Protein AF-A0A480A4M4-F1 (afdb_monomer_lite)

pLDDT: mean 77.3, std 14.17, range [52.03, 96.62]

Sequence (48 aa):
MYRRNKIAHEADIDPTFGLGNRWPIDELMVGDAVDFIEPVVESIHQIL

Structure (mmCIF, N/CA/C/O backbone):
data_AF-A0A480A4M4-F1
#
_entry.id   AF-A0A480A4M4-F1
#
loop_
_atom_site.group_PDB
_atom_site.id
_atom_site.type_symbol
_atom_site.label_atom_id
_atom_site.label_alt_id
_atom_site.label_comp_id
_atom_site.label_asym_id
_atom_site.label_entity_id
_atom_site.label_seq_id
_atom_site.pdbx_PDB_ins_code
_atom_site.Cartn_x
_atom_site.Cartn_y
_atom_site.Cartn_z
_atom_site.occupancy
_atom_site.B_iso_or_equiv
_atom_site.auth_seq_id
_atom_site.auth_comp_id
_atom_site.auth_asym_id
_atom_site.auth_atom_id
_atom_site.pdbx_PDB_model_num
ATOM 1 N N . MET A 1 1 ? 16.818 14.133 8.362 1.00 57.62 1 MET A N 1
ATOM 2 C CA . MET A 1 1 ? 16.013 14.170 7.116 1.00 57.62 1 MET A CA 1
ATOM 3 C C . MET A 1 1 ? 16.623 13.325 5.998 1.00 57.62 1 MET A C 1
ATOM 5 O O . MET A 1 1 ? 15.902 12.519 5.434 1.00 57.62 1 MET A O 1
ATOM 9 N N . TYR A 1 2 ? 17.937 13.406 5.752 1.00 58.09 2 TYR A N 1
ATOM 10 C CA . TYR A 1 2 ? 18.638 12.667 4.684 1.00 58.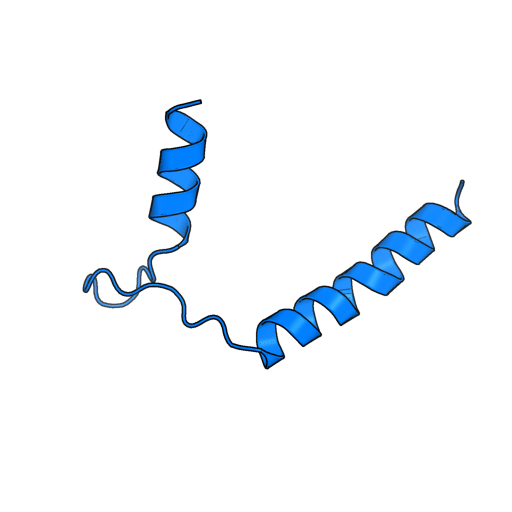09 2 TYR A CA 1
ATOM 11 C C . TYR A 1 2 ? 18.357 11.149 4.625 1.00 58.09 2 TYR A C 1
ATOM 13 O O . TYR A 1 2 ? 18.110 10.596 3.560 1.00 58.09 2 TYR A O 1
ATOM 21 N N . ARG A 1 3 ? 18.310 10.479 5.784 1.00 68.06 3 ARG A N 1
ATOM 22 C CA . ARG A 1 3 ? 18.097 9.026 5.863 1.00 68.06 3 ARG A CA 1
ATOM 23 C C . ARG A 1 3 ? 16.696 8.569 5.421 1.00 68.06 3 ARG A C 1
ATOM 25 O O . ARG A 1 3 ? 16.589 7.512 4.821 1.00 68.06 3 ARG A O 1
ATOM 32 N N . ARG A 1 4 ? 15.637 9.352 5.679 1.00 60.62 4 ARG A N 1
ATOM 33 C CA . ARG A 1 4 ? 14.258 8.994 5.277 1.00 60.62 4 ARG A CA 1
ATOM 34 C C . ARG A 1 4 ? 14.050 9.122 3.767 1.00 60.62 4 ARG A C 1
ATOM 36 O O . ARG A 1 4 ? 13.466 8.231 3.171 1.00 60.62 4 ARG A O 1
ATOM 43 N N . ASN A 1 5 ? 14.596 10.176 3.160 1.00 63.03 5 ASN A N 1
ATOM 44 C CA . ASN A 1 5 ? 14.503 10.380 1.711 1.00 63.03 5 ASN A CA 1
ATOM 45 C C . ASN A 1 5 ? 15.268 9.302 0.937 1.00 63.03 5 ASN A C 1
ATOM 47 O O . ASN A 1 5 ? 14.801 8.847 -0.099 1.00 63.03 5 ASN A O 1
ATOM 51 N N . LYS A 1 6 ? 16.420 8.872 1.468 1.00 69.81 6 LYS A N 1
ATOM 52 C CA . LYS A 1 6 ? 17.198 7.779 0.885 1.00 69.81 6 LYS A CA 1
ATOM 53 C C . LYS A 1 6 ? 16.436 6.447 0.926 1.00 69.81 6 LYS A C 1
ATOM 55 O O . LYS A 1 6 ? 16.351 5.789 -0.096 1.00 69.81 6 LYS A O 1
ATOM 60 N N . ILE A 1 7 ? 15.816 6.112 2.062 1.00 66.56 7 ILE A N 1
ATOM 61 C CA . ILE A 1 7 ? 15.007 4.889 2.204 1.00 66.56 7 ILE A CA 1
ATOM 62 C C . ILE A 1 7 ? 13.791 4.908 1.271 1.00 66.56 7 ILE A C 1
ATOM 64 O O . ILE A 1 7 ? 13.521 3.902 0.633 1.00 66.56 7 ILE A O 1
ATOM 68 N N . ALA A 1 8 ? 13.081 6.035 1.163 1.00 64.75 8 ALA A N 1
ATOM 69 C CA . ALA A 1 8 ? 11.947 6.154 0.243 1.00 64.75 8 ALA A CA 1
ATOM 70 C C . ALA A 1 8 ? 12.381 5.938 -1.217 1.00 64.75 8 ALA A C 1
ATOM 72 O O . ALA A 1 8 ? 11.756 5.181 -1.946 1.00 64.75 8 ALA A O 1
ATOM 73 N N . HIS A 1 9 ? 13.505 6.537 -1.615 1.00 69.00 9 HIS A N 1
ATOM 74 C CA . HIS A 1 9 ? 14.037 6.378 -2.964 1.00 69.00 9 HIS A CA 1
ATOM 75 C C . HIS A 1 9 ? 14.505 4.947 -3.268 1.00 69.00 9 HIS A C 1
ATOM 77 O O . HIS A 1 9 ? 14.302 4.463 -4.374 1.00 69.00 9 HIS A O 1
ATOM 83 N N . GLU A 1 10 ? 15.131 4.278 -2.298 1.00 66.69 10 GLU A N 1
ATOM 84 C CA . GLU A 1 10 ? 15.578 2.886 -2.427 1.00 66.69 10 GLU A CA 1
ATOM 85 C C . GLU A 1 10 ? 14.405 1.895 -2.417 1.00 66.69 10 GLU A C 1
ATOM 87 O O . GLU A 1 10 ? 14.464 0.885 -3.110 1.00 66.69 10 GLU A O 1
ATOM 92 N N . ALA A 1 11 ? 13.336 2.183 -1.668 1.00 66.88 11 ALA A N 1
ATOM 93 C CA . ALA A 1 11 ? 12.137 1.347 -1.599 1.00 66.88 11 ALA A CA 1
ATOM 94 C C . ALA A 1 11 ? 11.278 1.418 -2.872 1.00 66.88 11 ALA A C 1
ATOM 96 O O . ALA A 1 11 ? 10.618 0.440 -3.213 1.00 66.88 11 ALA A O 1
ATOM 97 N N . ASP A 1 12 ? 11.314 2.546 -3.587 1.00 66.00 12 ASP A N 1
ATOM 98 C CA . ASP A 1 12 ? 10.602 2.724 -4.858 1.00 66.00 12 ASP A CA 1
ATOM 99 C C . ASP A 1 12 ? 11.181 1.871 -5.999 1.00 66.00 12 ASP A C 1
ATOM 101 O O . ASP A 1 12 ? 10.534 1.742 -7.038 1.00 66.00 12 ASP A O 1
ATOM 105 N N . ILE A 1 13 ? 12.385 1.312 -5.840 1.00 70.38 13 ILE A N 1
ATOM 106 C CA . ILE A 1 13 ? 13.075 0.515 -6.859 1.00 70.38 13 ILE A CA 1
ATOM 107 C C . ILE A 1 13 ? 12.657 -0.954 -6.732 1.00 70.38 13 ILE A C 1
ATOM 109 O O . ILE A 1 13 ? 12.771 -1.553 -5.662 1.00 70.38 13 ILE A O 1
ATOM 113 N N . ASP A 1 14 ? 12.224 -1.546 -7.844 1.00 68.56 14 ASP A N 1
ATOM 114 C CA . ASP A 1 14 ? 12.021 -2.986 -7.968 1.00 68.56 14 ASP A CA 1
ATOM 115 C C . ASP A 1 14 ? 13.393 -3.687 -7.856 1.00 68.56 14 ASP A C 1
ATOM 117 O O . ASP A 1 14 ? 14.275 -3.469 -8.699 1.00 68.56 14 ASP A O 1
ATOM 121 N N . PRO A 1 15 ? 13.624 -4.514 -6.816 1.00 67.62 15 PRO A N 1
ATOM 122 C CA . PRO A 1 15 ? 14.886 -5.227 -6.635 1.00 67.62 15 PRO A CA 1
ATOM 123 C C . PRO A 1 15 ? 15.077 -6.343 -7.674 1.00 67.62 15 PRO A C 1
ATOM 125 O O . PRO A 1 15 ? 16.160 -6.928 -7.768 1.00 67.62 15 PRO A O 1
ATOM 128 N N . THR A 1 16 ? 14.047 -6.653 -8.459 1.00 69.06 16 THR A N 1
ATOM 129 C CA . THR A 1 16 ? 14.071 -7.687 -9.483 1.00 69.06 16 THR A CA 1
ATOM 130 C C . THR A 1 16 ? 14.784 -7.161 -10.733 1.00 69.06 16 THR A C 1
ATOM 132 O O . THR A 1 16 ? 14.514 -6.080 -11.247 1.00 69.06 16 THR A O 1
ATOM 135 N N . PHE A 1 17 ? 15.748 -7.940 -11.226 1.00 55.84 17 PHE A N 1
ATOM 136 C CA . PHE A 1 17 ? 16.579 -7.674 -12.412 1.00 55.84 17 PHE A CA 1
ATOM 137 C C . PHE A 1 17 ? 17.631 -6.554 -12.347 1.00 55.84 17 PHE A C 1
ATOM 139 O O . PHE A 1 17 ? 18.398 -6.433 -13.298 1.00 55.84 17 PHE A O 1
ATOM 146 N N . GLY A 1 18 ? 17.775 -5.791 -11.258 1.00 57.50 18 GLY A N 1
ATOM 147 C CA . GLY A 1 18 ? 18.893 -4.836 -11.117 1.00 57.50 18 GLY A CA 1
ATOM 148 C C . GLY A 1 18 ? 18.913 -3.712 -12.167 1.00 57.50 18 GLY A C 1
ATOM 149 O O . GLY A 1 18 ? 19.940 -3.066 -12.363 1.00 57.50 18 GLY A O 1
ATOM 150 N N . LEU A 1 19 ? 17.783 -3.481 -12.844 1.00 62.25 19 LEU A N 1
ATOM 151 C CA . LEU A 1 19 ? 17.634 -2.503 -13.926 1.00 62.25 19 LEU A CA 1
ATOM 152 C C . LEU A 1 19 ? 17.157 -1.124 -13.438 1.00 62.25 19 LEU A C 1
ATOM 154 O O . LEU A 1 19 ? 16.986 -0.221 -14.250 1.00 62.25 19 LEU A O 1
ATOM 158 N N . GLY A 1 20 ? 16.974 -0.933 -12.125 1.00 61.03 20 GLY A N 1
ATOM 159 C CA . GLY A 1 20 ? 16.593 0.364 -11.553 1.00 61.03 20 GLY A CA 1
ATOM 160 C C . GLY A 1 20 ? 15.174 0.815 -11.916 1.00 61.03 20 GLY A C 1
ATOM 161 O O . GLY A 1 20 ? 14.873 2.006 -11.846 1.00 61.03 20 GLY A O 1
ATOM 162 N N . ASN A 1 21 ? 14.311 -0.119 -12.321 1.00 69.06 21 ASN A N 1
ATOM 163 C CA . ASN A 1 21 ? 12.909 0.175 -12.588 1.00 69.06 21 ASN A CA 1
ATOM 164 C C . ASN A 1 21 ? 12.184 0.462 -11.274 1.00 69.06 21 ASN A C 1
ATOM 166 O O . ASN A 1 21 ? 12.502 -0.128 -10.245 1.00 69.06 21 ASN A O 1
ATOM 170 N N . ARG A 1 22 ? 11.216 1.377 -11.307 1.00 75.00 22 ARG A N 1
ATOM 171 C CA . ARG A 1 22 ? 10.337 1.602 -10.159 1.00 75.00 22 ARG A CA 1
ATOM 172 C C . ARG A 1 22 ? 9.240 0.547 -10.123 1.00 75.00 22 ARG A C 1
ATOM 174 O O . ARG A 1 22 ? 8.882 0.019 -11.176 1.00 75.00 22 ARG A O 1
ATOM 181 N N . TRP A 1 23 ? 8.678 0.297 -8.945 1.00 73.81 23 TRP A N 1
ATOM 182 C CA . TRP A 1 23 ? 7.466 -0.510 -8.838 1.00 73.81 23 TRP A CA 1
ATOM 183 C C . TRP A 1 23 ? 6.362 0.075 -9.732 1.00 73.81 23 TRP A C 1
ATOM 185 O O . TRP A 1 23 ? 6.111 1.284 -9.673 1.00 73.81 23 TRP A O 1
ATOM 195 N N . PRO A 1 24 ? 5.713 -0.741 -10.579 1.00 77.31 24 PRO A N 1
ATOM 196 C CA . PRO A 1 24 ? 4.544 -0.296 -11.313 1.00 77.31 24 PRO A CA 1
ATOM 197 C C . PRO A 1 24 ? 3.413 -0.096 -10.302 1.00 77.31 24 PRO A C 1
ATOM 199 O O . PRO A 1 24 ? 2.915 -1.060 -9.735 1.00 77.31 24 PRO A O 1
ATOM 202 N N . ILE A 1 25 ? 3.058 1.160 -10.038 1.00 81.00 25 ILE A N 1
ATOM 203 C CA . ILE A 1 25 ? 1.875 1.514 -9.252 1.00 81.00 25 ILE 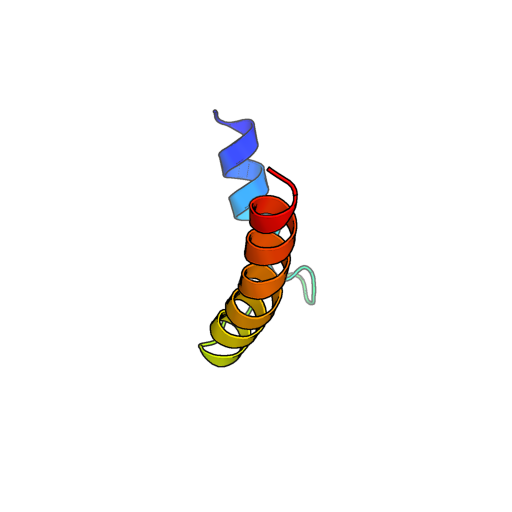A CA 1
ATOM 204 C C . ILE A 1 25 ? 0.803 1.916 -10.254 1.00 81.00 25 ILE A C 1
ATOM 206 O O . ILE A 1 25 ? 0.986 2.885 -10.995 1.00 81.00 25 ILE A O 1
ATOM 210 N N . ASP A 1 26 ? -0.289 1.165 -10.287 1.00 86.75 26 ASP A N 1
ATOM 211 C CA . ASP A 1 26 ? -1.456 1.475 -11.103 1.00 86.75 26 ASP A CA 1
ATOM 212 C C . ASP A 1 26 ? -2.645 1.934 -10.243 1.00 86.75 26 ASP A C 1
ATOM 214 O O . ASP A 1 26 ? -2.612 1.903 -9.012 1.00 86.75 26 ASP A O 1
ATOM 218 N N . GLU A 1 27 ? -3.690 2.426 -10.908 1.00 91.81 27 GLU A N 1
ATOM 219 C CA . GLU A 1 27 ? -4.892 2.955 -10.256 1.00 91.81 27 GLU A CA 1
ATOM 220 C C . GLU A 1 27 ? -5.646 1.891 -9.443 1.00 91.81 27 GLU A C 1
ATOM 222 O O . GLU A 1 27 ? -6.224 2.218 -8.408 1.00 91.81 27 GLU A O 1
ATOM 227 N N . LEU A 1 28 ? -5.589 0.619 -9.857 1.00 93.69 28 LEU A N 1
ATOM 228 C CA . LEU A 1 28 ? -6.236 -0.483 -9.142 1.00 93.69 28 LEU A CA 1
ATOM 229 C C . LEU A 1 28 ? -5.533 -0.740 -7.811 1.00 93.69 28 LEU A C 1
ATOM 231 O O . LEU A 1 28 ? -6.191 -0.837 -6.783 1.00 93.69 28 LEU A O 1
ATOM 235 N N . MET A 1 29 ? -4.199 -0.746 -7.802 1.00 91.75 29 MET A N 1
ATOM 236 C CA . MET A 1 29 ? -3.409 -0.909 -6.578 1.00 91.75 29 MET A CA 1
ATOM 237 C C . MET A 1 29 ? -3.648 0.222 -5.572 1.00 91.75 29 MET A C 1
ATOM 239 O O . MET A 1 29 ? -3.591 0.001 -4.362 1.00 91.75 29 MET A O 1
ATOM 243 N N . VAL A 1 30 ? -3.905 1.440 -6.059 1.00 90.12 30 VAL A N 1
ATOM 244 C CA . VAL A 1 30 ? -4.287 2.567 -5.196 1.00 90.12 30 VAL A CA 1
ATOM 245 C C . VAL A 1 30 ? -5.687 2.350 -4.624 1.00 90.12 30 VAL A C 1
ATOM 247 O O . VAL A 1 30 ? -5.869 2.548 -3.425 1.00 90.12 30 VAL A O 1
ATOM 250 N N . GLY A 1 31 ? -6.643 1.915 -5.449 1.00 95.56 31 GLY A N 1
ATOM 251 C CA . GLY A 1 31 ? -7.995 1.559 -5.010 1.00 95.56 31 GLY A CA 1
ATOM 252 C C . GLY A 1 31 ? -7.982 0.487 -3.922 1.00 95.56 31 GLY A C 1
ATOM 253 O O . GLY A 1 31 ? -8.476 0.731 -2.826 1.00 95.56 31 GLY A O 1
ATOM 254 N N . ASP A 1 32 ? -7.294 -0.629 -4.164 1.00 95.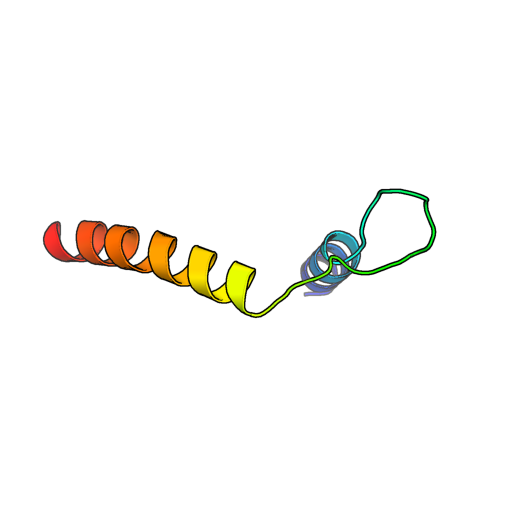06 32 ASP A N 1
ATOM 255 C CA . ASP A 1 32 ? -7.171 -1.742 -3.215 1.00 95.06 32 ASP A CA 1
ATOM 256 C C . ASP A 1 32 ? -6.576 -1.296 -1.867 1.00 95.06 32 ASP A C 1
ATOM 258 O O . ASP A 1 32 ? -6.991 -1.750 -0.797 1.00 95.06 32 ASP A O 1
ATOM 262 N N . ALA A 1 33 ? -5.593 -0.391 -1.897 1.00 94.56 33 ALA A N 1
ATOM 263 C CA . ALA A 1 33 ? -4.986 0.147 -0.685 1.00 94.56 33 ALA A CA 1
ATOM 264 C C . ALA A 1 33 ? -5.957 1.039 0.105 1.00 94.56 33 ALA A C 1
ATOM 266 O O . ALA A 1 33 ? -5.980 0.975 1.336 1.00 94.56 33 ALA A O 1
ATOM 267 N N . 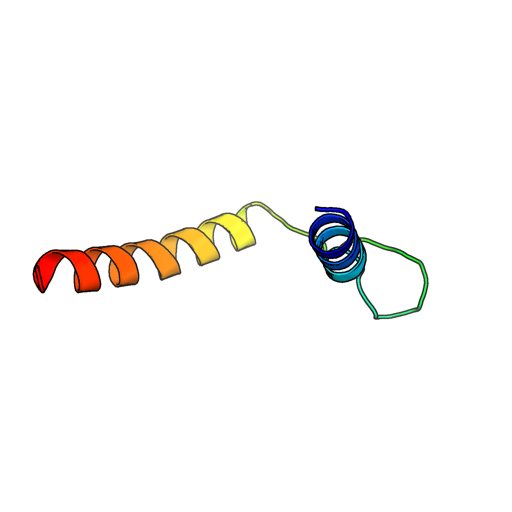VAL A 1 34 ? -6.750 1.865 -0.583 1.00 95.56 34 VAL A N 1
ATOM 268 C CA . VAL A 1 34 ? -7.772 2.717 0.043 1.00 95.56 34 VAL A CA 1
ATOM 269 C C . VAL A 1 34 ? -8.882 1.859 0.645 1.00 95.56 34 VAL A C 1
ATOM 271 O O . VAL A 1 34 ? -9.170 2.016 1.833 1.00 95.56 34 VAL A O 1
ATOM 274 N N . ASP A 1 35 ? -9.403 0.900 -0.120 1.00 96.62 35 ASP A N 1
ATOM 275 C CA . ASP A 1 35 ? -10.464 -0.026 0.295 1.00 96.62 35 ASP A CA 1
ATOM 276 C C . ASP A 1 35 ? -10.062 -0.850 1.526 1.00 96.62 35 ASP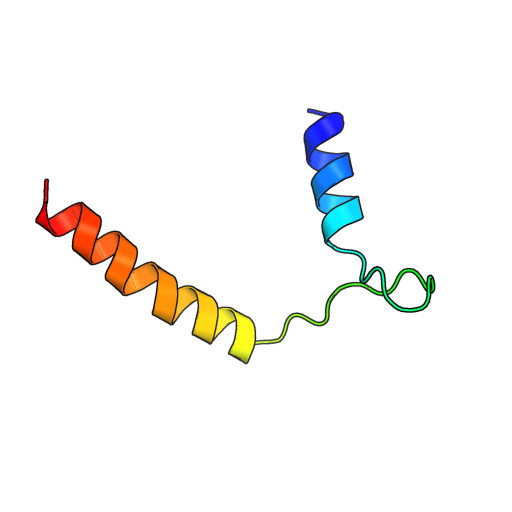 A C 1
ATOM 278 O O . ASP A 1 35 ? -10.896 -1.193 2.364 1.00 96.62 35 ASP A O 1
ATOM 282 N N . PHE A 1 36 ? -8.772 -1.161 1.676 1.00 94.94 36 PHE A N 1
ATOM 283 C CA . PHE A 1 36 ? -8.260 -1.825 2.871 1.00 94.94 36 PHE A CA 1
ATOM 284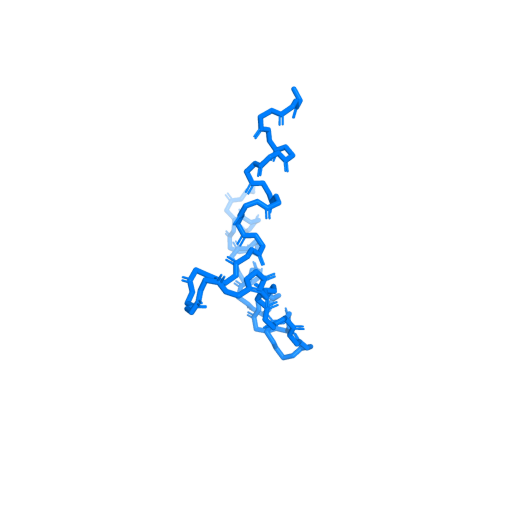 C C . PHE A 1 36 ? -8.128 -0.880 4.074 1.00 94.94 36 PHE A C 1
ATOM 286 O O . PHE A 1 36 ? -8.444 -1.262 5.203 1.00 94.94 36 PHE A O 1
ATOM 293 N N . ILE A 1 37 ? -7.619 0.338 3.869 1.00 96.25 37 ILE A N 1
ATOM 294 C CA . ILE A 1 37 ? -7.333 1.274 4.966 1.00 96.25 37 ILE A CA 1
ATOM 295 C C . ILE A 1 37 ? -8.620 1.862 5.555 1.00 96.25 37 ILE A C 1
ATOM 297 O O . ILE A 1 37 ? -8.688 2.051 6.770 1.00 96.25 37 ILE A O 1
ATOM 301 N N . GLU A 1 38 ? -9.635 2.131 4.736 1.00 95.62 38 GLU A N 1
ATOM 302 C CA . GLU A 1 38 ? -10.911 2.718 5.162 1.00 95.62 38 GLU A CA 1
ATOM 303 C C . GLU A 1 38 ? -11.570 1.963 6.339 1.00 95.62 38 GLU A C 1
ATOM 305 O O . GLU A 1 38 ? -11.706 2.563 7.412 1.00 95.62 38 GLU A O 1
ATOM 310 N N . PRO A 1 39 ? -11.855 0.646 6.261 1.00 93.75 39 PRO A N 1
ATOM 311 C CA . PRO A 1 39 ? -12.469 -0.087 7.370 1.00 93.75 39 PRO A CA 1
ATOM 312 C C . PRO A 1 39 ? -11.556 -0.200 8.600 1.00 93.75 39 PRO A C 1
ATOM 314 O O . PRO A 1 39 ? -12.042 -0.310 9.730 1.00 93.75 39 PRO A O 1
ATOM 317 N N . VAL A 1 40 ? -10.230 -0.162 8.420 1.00 94.12 40 VAL A N 1
ATOM 318 C CA . VAL A 1 40 ? -9.269 -0.151 9.538 1.00 94.12 40 VAL A CA 1
ATOM 319 C C . VAL A 1 40 ? -9.384 1.155 10.318 1.00 94.12 40 VAL A C 1
ATOM 321 O O . VAL A 1 40 ? -9.448 1.138 11.549 1.00 94.12 40 VAL A O 1
ATOM 324 N N . VAL A 1 41 ? -9.437 2.287 9.616 1.00 93.56 41 VAL A N 1
ATOM 325 C CA . VAL A 1 41 ? -9.598 3.610 10.228 1.00 93.56 41 VAL A CA 1
ATOM 326 C C . VAL A 1 41 ? -10.963 3.731 10.898 1.00 93.56 41 VAL A C 1
ATOM 328 O O . VAL A 1 41 ? -11.030 4.182 12.041 1.00 93.56 41 VAL A O 1
ATOM 331 N N . GLU A 1 42 ? -12.031 3.278 10.242 1.00 92.44 42 GLU A N 1
ATOM 332 C CA . GLU A 1 42 ? -13.372 3.245 10.832 1.00 92.44 42 GLU A CA 1
ATOM 333 C C . GLU A 1 42 ? -13.405 2.414 12.117 1.00 92.44 42 GLU A C 1
ATOM 335 O O . GLU A 1 42 ? -13.936 2.864 13.132 1.00 92.44 42 GLU A O 1
ATOM 340 N N . SER A 1 43 ? -12.772 1.239 12.114 1.00 90.69 43 SER A N 1
ATOM 341 C CA . SER A 1 43 ? -12.687 0.369 13.292 1.00 90.69 43 SER A CA 1
ATOM 342 C C . SER A 1 43 ? -11.942 1.028 14.454 1.00 90.69 43 SER A C 1
ATOM 344 O O . SER A 1 43 ? -12.352 0.884 15.602 1.00 90.69 43 SER A O 1
ATOM 346 N N . ILE A 1 44 ? -10.869 1.778 14.182 1.00 90.00 44 ILE A N 1
ATOM 347 C CA . ILE A 1 44 ? -10.159 2.559 15.208 1.00 90.00 44 ILE A CA 1
ATOM 348 C C . ILE A 1 44 ? -11.046 3.697 15.728 1.00 90.00 44 ILE A C 1
ATOM 350 O O . ILE A 1 44 ? -11.066 3.952 16.930 1.00 90.00 44 ILE A O 1
ATOM 354 N N . HIS A 1 45 ? -11.779 4.373 14.840 1.00 83.12 45 HIS A N 1
ATOM 355 C CA . HIS A 1 45 ? -12.636 5.497 15.205 1.00 83.12 45 HIS A CA 1
ATOM 356 C C . HIS A 1 45 ? -13.837 5.077 16.062 1.00 83.12 45 HIS A C 1
ATOM 358 O O . HIS A 1 45 ? -14.158 5.781 17.006 1.00 83.12 45 HIS A O 1
ATOM 364 N N . GLN A 1 46 ? -14.457 3.922 15.797 1.00 71.44 46 GLN A N 1
ATOM 365 C CA . GLN A 1 46 ? -15.585 3.397 16.588 1.00 71.44 46 GLN A CA 1
ATOM 366 C C . GLN A 1 46 ? -15.201 2.960 18.014 1.00 71.44 46 GLN A C 1
ATOM 368 O O . GLN A 1 46 ? -16.077 2.752 18.852 1.00 71.44 46 GLN A O 1
ATOM 373 N N . ILE A 1 47 ? -13.907 2.775 18.291 1.00 65.44 47 ILE A N 1
ATOM 374 C CA . ILE A 1 47 ? -13.396 2.381 19.613 1.00 65.44 47 ILE A CA 1
ATOM 375 C C . ILE A 1 47 ? -13.112 3.613 20.504 1.00 65.44 47 ILE A C 1
ATOM 377 O O . ILE A 1 47 ? -12.962 3.456 21.719 1.00 65.44 47 ILE A O 1
ATOM 381 N N . LEU A 1 48 ? -13.055 4.821 19.927 1.00 52.03 48 LEU A N 1
ATOM 382 C CA . LEU A 1 48 ? -12.823 6.102 20.615 1.00 52.03 48 LEU A CA 1
ATOM 383 C C . LEU A 1 48 ? -14.132 6.843 20.914 1.00 52.03 48 LEU A C 1
ATOM 385 O O . LEU A 1 48 ? -14.200 7.435 22.015 1.00 52.03 48 LEU A O 1
#

Foldseek 3Di:
DVVVVVVVQVQQADPPPPPRDGPDDDPVNVVVVCVVVVVVVVVVVVVD

Secondary structure (DSSP, 8-state):
-HHHHHHHHHHTB--STTS-PBP---HHHHHHHHHHHHHHHHHHHTT-

Radius of gyration: 15.77 Å; chains: 1; bounding box: 34×22×34 Å

Organism: NCBI:txid531300